Protein AF-X1Q8B1-F1 (afdb_monomer)

Sequence (68 aa):
DNWFLNFSIVFGWIMLTIALYVPFFQKILRTVPLNTNDWLVLIALGITSLVLIELGKSFFIHPKLKKS

Nearest PDB structures (foldseek):
  2xzb-assembly1_A  TM=7.314E-01  e=1.464E+00  Sus scrofa
  8d3v-assembly1_A  TM=7.373E-01  e=3.475E+00  Homo sapiens

InterPro domains:
  IPR006068 Cation-transporting P-type ATPase, C-terminal [PF00689] (2-58)
  IPR023298 P-type ATPase, transmembrane domain superfamily [SSF81665] (2-61)

Secondary structure (DSSP, 8-state):
--HHHHHHHHHHHHHHHHHHH-HHHHHHHT--PPPHHHHHHHHHHHHHHHHHHHHHHHHH--------

Solvent-accessible surface area (backbone atoms only — not comparable to full-atom values): 4047 Å² total; per-residue (Å²): 133,66,63,68,61,55,50,53,52,54,51,50,52,54,52,52,52,45,42,40,70,36,68,72,41,15,67,75,71,70,50,69,71,76,52,74,68,56,51,50,53,51,50,53,50,52,50,49,51,51,50,51,51,53,50,47,44,64,74,69,50,71,81,76,70,82,81,127

Radius of gyration: 17.79 Å; Cα contacts (8 Å, |Δi|>4): 20; chains: 1; bounding box: 29×28×53 Å

Structure (mmCIF, N/CA/C/O backbone):
data_AF-X1Q8B1-F1
#
_entry.id   AF-X1Q8B1-F1
#
loop_
_atom_site.group_PDB
_atom_site.id
_atom_site.type_symbol
_atom_site.label_atom_id
_atom_site.label_alt_id
_atom_site.label_comp_id
_atom_site.label_asym_id
_atom_site.label_entity_id
_atom_site.label_seq_id
_atom_site.pdbx_PDB_ins_code
_atom_site.Cartn_x
_atom_site.Cartn_y
_atom_site.Cartn_z
_atom_site.occupancy
_atom_site.B_iso_or_equiv
_atom_site.auth_seq_id
_atom_site.auth_comp_id
_atom_site.auth_asym_id
_atom_site.auth_atom_id
_atom_site.pdbx_PDB_model_num
ATOM 1 N N . ASP A 1 1 ? -1.430 -15.573 -18.116 1.00 57.28 1 ASP A N 1
ATOM 2 C CA . ASP A 1 1 ? -1.683 -14.876 -16.839 1.00 57.28 1 ASP A CA 1
ATOM 3 C C . ASP A 1 1 ? -0.848 -15.441 -15.714 1.00 57.28 1 ASP A C 1
ATOM 5 O O . ASP A 1 1 ? -0.761 -16.655 -15.567 1.00 57.28 1 ASP A O 1
ATOM 9 N N . ASN A 1 2 ? -0.192 -14.571 -14.945 1.00 85.56 2 ASN A N 1
ATOM 10 C CA . ASN A 1 2 ? 0.641 -14.989 -13.822 1.00 85.56 2 ASN A CA 1
ATOM 11 C C . ASN A 1 2 ? -0.223 -15.080 -12.555 1.00 85.56 2 ASN A C 1
ATOM 13 O O . ASN A 1 2 ? -0.293 -14.143 -11.761 1.00 85.56 2 ASN A O 1
ATOM 17 N N . TRP A 1 3 ? -0.934 -16.203 -12.414 1.00 90.12 3 TRP A N 1
ATOM 18 C CA . TRP A 1 3 ? -1.900 -16.444 -11.333 1.00 90.12 3 TRP A CA 1
ATOM 19 C C . TRP A 1 3 ? -1.314 -16.189 -9.940 1.00 90.12 3 TRP A C 1
ATOM 21 O O . TRP A 1 3 ? -1.969 -15.590 -9.089 1.00 90.12 3 TRP A O 1
ATOM 31 N N . PHE A 1 4 ? -0.056 -16.585 -9.731 1.00 94.19 4 PHE A N 1
ATOM 32 C CA . PHE A 1 4 ? 0.636 -16.396 -8.461 1.00 94.19 4 PHE A CA 1
ATOM 33 C C . PHE A 1 4 ? 0.792 -14.913 -8.110 1.00 94.19 4 PHE A C 1
ATOM 35 O O . PHE A 1 4 ? 0.468 -14.512 -6.996 1.00 94.19 4 PHE A O 1
ATOM 42 N N . LEU A 1 5 ? 1.205 -14.086 -9.078 1.00 92.75 5 LEU A N 1
ATOM 43 C CA . LEU A 1 5 ? 1.373 -12.647 -8.871 1.00 92.75 5 LEU A CA 1
ATOM 44 C C . LEU A 1 5 ? 0.043 -11.976 -8.510 1.00 92.75 5 LEU A C 1
ATOM 46 O O . LEU A 1 5 ? -0.024 -11.209 -7.551 1.00 92.75 5 LEU A O 1
ATOM 50 N N . ASN A 1 6 ? -1.024 -12.304 -9.240 1.00 94.50 6 ASN A N 1
ATOM 51 C CA . ASN A 1 6 ? -2.350 -11.747 -8.979 1.00 94.50 6 ASN A CA 1
ATOM 52 C C . ASN A 1 6 ? -2.856 -12.146 -7.586 1.00 94.50 6 ASN A C 1
ATOM 54 O O . ASN A 1 6 ? -3.363 -11.300 -6.850 1.00 94.50 6 ASN A O 1
ATOM 58 N N . PHE A 1 7 ? -2.664 -13.410 -7.196 1.00 95.69 7 PHE A N 1
ATOM 59 C CA . PHE A 1 7 ? -3.027 -13.887 -5.864 1.00 95.69 7 PHE A CA 1
ATOM 60 C C . PHE A 1 7 ? -2.245 -13.163 -4.763 1.00 95.69 7 PHE A C 1
ATOM 62 O O . PHE A 1 7 ? -2.846 -12.706 -3.793 1.00 95.69 7 PHE A O 1
ATOM 69 N N . SER A 1 8 ? -0.927 -13.000 -4.920 1.00 95.81 8 SER A N 1
ATOM 70 C CA . SER A 1 8 ? -0.098 -12.282 -3.946 1.00 95.81 8 SER A CA 1
ATOM 71 C C . SER A 1 8 ? -0.542 -10.831 -3.765 1.00 95.81 8 SER A C 1
ATOM 73 O O . SER A 1 8 ? -0.574 -10.347 -2.634 1.00 95.81 8 SER A O 1
ATOM 75 N N . ILE A 1 9 ? -0.926 -10.150 -4.849 1.00 94.81 9 ILE A N 1
ATOM 76 C CA . ILE A 1 9 ?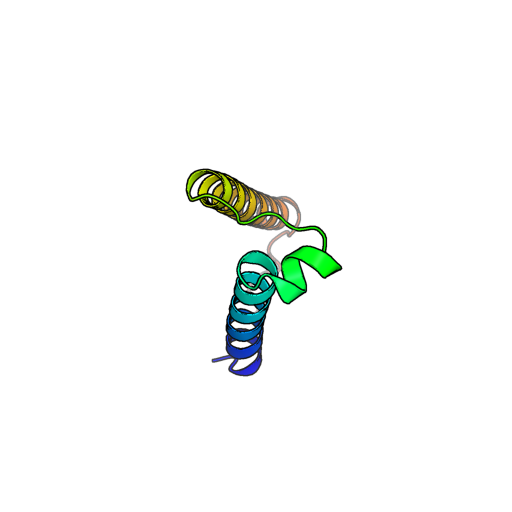 -1.439 -8.776 -4.787 1.00 94.81 9 ILE A CA 1
ATOM 77 C C . ILE A 1 9 ? -2.740 -8.733 -3.981 1.00 94.81 9 ILE A C 1
ATOM 79 O O . ILE A 1 9 ? -2.840 -7.965 -3.026 1.00 94.81 9 ILE A O 1
ATOM 83 N N . VAL A 1 10 ? -3.718 -9.576 -4.322 1.00 96.25 10 VAL A N 1
ATOM 84 C CA . VAL A 1 10 ? -5.014 -9.618 -3.622 1.00 96.25 10 VAL A CA 1
ATOM 85 C C . VAL A 1 10 ? -4.830 -9.966 -2.144 1.00 96.25 10 VAL A C 1
ATOM 87 O O . VAL A 1 10 ? -5.401 -9.306 -1.277 1.00 96.25 10 VAL A O 1
ATOM 90 N N . PHE A 1 11 ? -3.991 -10.956 -1.841 1.00 96.94 11 PHE A N 1
ATOM 91 C CA . PHE A 1 11 ? -3.683 -11.344 -0.468 1.00 96.94 11 PHE A CA 1
ATOM 92 C C . PHE A 1 11 ? -3.038 -10.199 0.325 1.00 96.94 11 PHE A C 1
ATOM 94 O O . PHE A 1 11 ? -3.449 -9.926 1.454 1.00 96.94 11 PHE A O 1
ATOM 101 N N . GLY A 1 12 ? -2.075 -9.491 -0.274 1.00 96.12 12 GLY A N 1
ATOM 102 C CA . GLY A 1 12 ? -1.440 -8.324 0.336 1.00 96.12 12 GLY A CA 1
ATOM 103 C C . GLY A 1 12 ? -2.443 -7.219 0.667 1.00 96.12 12 GLY A C 1
ATOM 104 O O . GLY A 1 12 ? -2.431 -6.701 1.783 1.00 96.12 12 GLY A O 1
ATOM 105 N N . TRP A 1 13 ? -3.360 -6.913 -0.256 1.00 94.69 13 TRP A N 1
ATOM 106 C CA . TRP A 1 13 ? -4.431 -5.940 -0.022 1.00 94.69 13 TRP A CA 1
ATOM 107 C C . TRP A 1 13 ? -5.336 -6.343 1.145 1.00 94.69 13 TRP A C 1
ATOM 109 O O . TRP A 1 13 ? -5.573 -5.525 2.032 1.00 94.69 13 TRP A O 1
ATOM 119 N N . ILE A 1 14 ? -5.777 -7.604 1.201 1.00 96.69 14 ILE A N 1
ATOM 120 C CA . ILE A 1 14 ? -6.620 -8.110 2.299 1.00 96.69 14 ILE A CA 1
ATOM 121 C C . ILE A 1 14 ? -5.895 -7.984 3.643 1.00 96.69 14 ILE A C 1
ATOM 123 O O . ILE A 1 14 ? -6.468 -7.476 4.608 1.00 96.69 14 ILE A O 1
ATOM 127 N N . MET A 1 15 ? -4.634 -8.417 3.715 1.00 95.12 15 MET A N 1
ATOM 128 C CA . MET A 1 15 ? -3.835 -8.320 4.941 1.00 95.12 15 MET A CA 1
ATOM 129 C C . MET A 1 15 ? -3.649 -6.871 5.391 1.00 95.12 15 MET A C 1
ATOM 131 O O . MET A 1 15 ? -3.767 -6.581 6.582 1.00 95.12 15 MET A O 1
ATOM 135 N N . LEU A 1 16 ? -3.417 -5.952 4.453 1.00 92.88 16 LEU A N 1
ATOM 136 C CA . LEU A 1 16 ? -3.253 -4.531 4.746 1.00 92.88 16 LEU A CA 1
ATOM 137 C C . LEU A 1 16 ? -4.551 -3.912 5.286 1.00 92.88 16 LEU A C 1
ATOM 139 O O . LEU A 1 16 ? -4.519 -3.199 6.289 1.00 92.88 16 LEU A O 1
ATOM 143 N N . THR A 1 17 ? -5.704 -4.238 4.698 1.00 92.12 17 THR A N 1
ATOM 144 C CA . THR A 1 17 ? -7.012 -3.796 5.209 1.00 92.12 17 THR A CA 1
ATOM 145 C C . THR A 1 17 ? -7.290 -4.368 6.602 1.00 92.12 17 THR A C 1
ATOM 147 O O . THR A 1 17 ? -7.725 -3.635 7.489 1.00 92.12 17 THR A O 1
ATOM 150 N N . ILE A 1 18 ? -6.989 -5.648 6.841 1.00 93.88 18 ILE A N 1
ATOM 151 C CA . ILE A 1 18 ? -7.149 -6.270 8.164 1.00 93.88 18 ILE A CA 1
ATOM 152 C C . ILE A 1 18 ? -6.272 -5.564 9.203 1.00 93.88 18 ILE A C 1
ATOM 154 O O . ILE A 1 18 ? -6.763 -5.202 10.271 1.00 93.88 18 ILE A O 1
ATOM 158 N N . ALA A 1 19 ? -5.003 -5.310 8.884 1.00 92.31 19 ALA A N 1
ATOM 159 C CA . ALA A 1 19 ? -4.073 -4.637 9.784 1.00 92.31 19 ALA A CA 1
ATOM 160 C C . ALA A 1 19 ? -4.518 -3.210 10.157 1.00 92.31 19 ALA A C 1
ATOM 162 O O . ALA A 1 19 ? -4.248 -2.755 11.271 1.00 92.31 19 ALA A O 1
ATOM 163 N N . LEU A 1 20 ? -5.198 -2.508 9.243 1.00 92.44 20 LEU A N 1
ATOM 164 C CA . LEU A 1 20 ? -5.640 -1.127 9.443 1.00 92.44 20 LEU A CA 1
ATOM 165 C C . LEU A 1 20 ? -7.021 -0.982 10.076 1.00 92.44 20 LEU A C 1
ATOM 167 O O . LEU A 1 20 ? -7.256 0.049 10.696 1.00 92.44 20 LEU A O 1
ATOM 171 N N . TYR A 1 21 ? -7.928 -1.952 9.935 1.00 90.50 21 TYR A N 1
ATOM 172 C CA . TYR A 1 21 ? -9.319 -1.810 10.399 1.00 90.50 21 TYR A CA 1
ATOM 173 C C . TYR A 1 21 ? -9.723 -2.783 11.508 1.00 90.50 21 TYR A C 1
ATOM 175 O O . TYR A 1 21 ? -10.719 -2.543 12.189 1.00 90.50 21 TYR A O 1
ATOM 183 N N . VAL A 1 22 ? -8.964 -3.856 11.743 1.00 93.38 22 VAL A N 1
ATOM 184 C CA . VAL A 1 22 ? -9.252 -4.780 12.844 1.00 93.38 22 VAL A CA 1
ATOM 185 C C . VAL A 1 22 ? -8.562 -4.287 14.124 1.00 93.38 22 VAL A C 1
ATOM 187 O O . VAL A 1 22 ? -7.330 -4.220 14.176 1.00 93.38 22 VAL A O 1
ATOM 190 N N . PRO A 1 23 ? -9.315 -4.007 15.205 1.00 88.50 23 PRO A N 1
ATOM 191 C CA . PRO A 1 23 ? -8.778 -3.369 16.410 1.00 88.50 23 PRO A CA 1
ATOM 192 C C . PRO A 1 23 ? -7.732 -4.216 17.151 1.00 88.50 23 PRO A C 1
ATOM 194 O O . PRO A 1 23 ? -6.883 -3.670 17.855 1.00 88.50 23 PRO A O 1
ATOM 197 N N . PHE A 1 24 ? -7.756 -5.545 16.992 1.00 92.50 24 PHE A N 1
ATOM 198 C CA . PHE A 1 24 ? -6.712 -6.433 17.515 1.00 92.50 24 PHE A CA 1
ATOM 199 C C . PHE A 1 24 ? -5.339 -6.101 16.911 1.00 92.50 24 PHE A C 1
ATOM 201 O O . PHE A 1 24 ? -4.370 -5.898 17.643 1.00 92.50 24 PHE A O 1
ATOM 208 N N . PHE A 1 25 ? -5.272 -5.973 15.583 1.00 91.00 25 PHE A N 1
ATOM 209 C CA . PHE A 1 25 ? -4.032 -5.668 14.877 1.00 91.00 25 PHE A CA 1
ATOM 210 C C . PHE A 1 25 ? -3.613 -4.212 15.056 1.00 91.00 25 PHE A C 1
ATOM 212 O O . PHE A 1 25 ? -2.428 -3.964 15.251 1.00 91.00 25 PHE A O 1
ATOM 219 N N . GLN A 1 26 ? -4.558 -3.270 15.115 1.00 90.69 26 GLN A N 1
ATOM 220 C CA . GLN A 1 26 ? -4.253 -1.868 15.422 1.00 90.69 26 GLN A CA 1
ATOM 221 C C . GLN A 1 26 ? -3.523 -1.702 16.760 1.00 90.69 26 GLN A C 1
ATOM 223 O O . GLN A 1 26 ? -2.568 -0.937 16.848 1.00 90.69 26 GLN A O 1
ATOM 228 N N . LYS A 1 27 ? -3.914 -2.442 17.806 1.00 89.94 27 LYS A N 1
ATOM 229 C CA . LYS A 1 27 ? -3.249 -2.376 19.121 1.00 89.94 27 LYS A CA 1
ATOM 230 C C . LYS A 1 27 ? -1.841 -2.967 19.104 1.00 89.94 27 LYS A C 1
ATOM 232 O O . LYS A 1 27 ? -0.947 -2.423 19.747 1.00 89.94 27 LYS A O 1
ATOM 237 N N . ILE A 1 28 ? -1.651 -4.070 18.382 1.00 94.81 28 ILE A N 1
ATOM 238 C CA . ILE A 1 28 ? -0.357 -4.757 18.286 1.00 94.81 28 ILE A CA 1
ATOM 239 C C . ILE A 1 28 ? 0.617 -3.956 17.417 1.00 94.81 28 ILE A C 1
ATOM 241 O O . ILE A 1 28 ? 1.752 -3.719 17.821 1.00 94.81 28 ILE A O 1
ATOM 245 N N . LEU A 1 29 ? 0.161 -3.516 16.243 1.00 91.69 29 LEU A N 1
ATOM 246 C CA . LEU A 1 29 ? 0.957 -2.792 15.248 1.00 91.69 29 LEU A CA 1
ATOM 247 C C . LEU A 1 29 ? 1.022 -1.285 15.519 1.00 91.69 29 LEU A C 1
ATOM 249 O O . LEU A 1 29 ? 1.800 -0.585 14.877 1.00 91.69 29 LEU A O 1
ATOM 253 N N . ARG A 1 30 ? 0.220 -0.790 16.471 1.00 91.56 30 ARG A N 1
ATOM 254 C CA . ARG A 1 30 ? 0.073 0.633 16.817 1.00 91.56 30 ARG A CA 1
ATOM 255 C C . ARG A 1 30 ? -0.287 1.492 15.604 1.00 91.56 30 ARG A C 1
ATOM 257 O O . ARG A 1 30 ? 0.254 2.579 15.416 1.00 91.56 30 ARG A O 1
ATOM 264 N N . THR A 1 31 ? -1.201 0.990 14.780 1.00 92.31 31 THR A N 1
ATOM 265 C CA . THR A 1 31 ? -1.724 1.695 13.607 1.00 92.31 31 THR A CA 1
ATOM 266 C C . THR A 1 31 ? -3.027 2.412 13.947 1.00 92.31 31 THR A C 1
ATOM 268 O O . THR A 1 31 ? -3.767 2.014 14.848 1.00 92.31 31 THR A O 1
ATOM 271 N N . VAL A 1 32 ? -3.308 3.486 13.213 1.00 86.38 32 VAL A N 1
ATOM 272 C CA . VAL A 1 32 ? -4.588 4.200 13.259 1.00 86.38 32 VAL A CA 1
ATOM 273 C C . VAL A 1 32 ? -5.369 3.916 11.975 1.00 86.38 32 VAL A C 1
ATOM 275 O O . VAL A 1 32 ? -4.745 3.693 10.932 1.00 86.38 32 VAL A O 1
ATOM 278 N N . PRO A 1 33 ? -6.713 3.896 12.017 1.00 88.06 33 PRO A N 1
ATOM 279 C CA . PRO A 1 33 ? -7.506 3.750 10.805 1.00 88.06 33 PRO A CA 1
ATOM 280 C C . PRO A 1 33 ? -7.263 4.955 9.894 1.00 88.06 33 PRO A C 1
ATOM 282 O O . PRO A 1 33 ? -7.386 6.101 10.324 1.00 88.06 33 PRO A O 1
ATOM 285 N N . LEU A 1 34 ? -6.910 4.685 8.637 1.00 88.88 34 LEU A N 1
ATOM 286 C CA . LEU A 1 34 ? -6.721 5.735 7.642 1.00 88.88 34 LEU A CA 1
ATOM 287 C C . LEU A 1 34 ? -8.070 6.267 7.163 1.00 88.88 34 LEU A C 1
ATOM 289 O O . LEU A 1 34 ? -8.963 5.491 6.794 1.00 88.88 34 LEU A O 1
ATOM 293 N N . ASN A 1 35 ? -8.175 7.592 7.106 1.00 91.25 35 ASN A N 1
ATOM 294 C CA . ASN A 1 35 ? -9.300 8.273 6.483 1.00 91.25 35 ASN A CA 1
ATOM 295 C C . ASN A 1 35 ? -9.135 8.302 4.958 1.00 91.25 35 ASN A C 1
ATOM 297 O O . ASN A 1 35 ? -8.051 8.089 4.416 1.00 91.25 35 ASN A O 1
ATOM 301 N N . THR A 1 36 ? -10.213 8.619 4.240 1.00 89.75 36 THR A N 1
ATOM 302 C CA . THR A 1 36 ? -10.222 8.665 2.767 1.00 89.75 36 THR A CA 1
ATOM 303 C C . THR A 1 36 ? -9.163 9.610 2.187 1.00 89.75 36 THR A C 1
ATOM 305 O O . THR A 1 36 ? -8.568 9.311 1.155 1.00 89.75 36 THR A O 1
ATOM 308 N N . ASN A 1 37 ? -8.875 10.725 2.866 1.00 93.94 37 ASN A N 1
ATOM 309 C CA . ASN A 1 37 ? -7.829 11.658 2.441 1.00 93.94 37 ASN A CA 1
ATOM 310 C C . ASN A 1 37 ? -6.426 11.042 2.545 1.00 93.94 37 ASN A C 1
ATOM 312 O O . ASN A 1 37 ? -5.615 11.220 1.641 1.00 93.94 37 ASN A O 1
ATOM 316 N N . ASP A 1 38 ? -6.154 10.271 3.599 1.00 91.88 38 ASP A N 1
ATOM 317 C CA . ASP A 1 38 ? -4.859 9.609 3.787 1.00 91.88 38 ASP A CA 1
ATOM 318 C C . ASP A 1 38 ? -4.636 8.543 2.706 1.00 91.88 38 ASP A C 1
ATOM 320 O O . ASP A 1 38 ? -3.545 8.417 2.150 1.00 91.88 38 ASP A O 1
ATOM 324 N N . TRP A 1 39 ? -5.702 7.832 2.329 1.00 92.56 39 TRP A N 1
ATOM 325 C CA . TRP A 1 39 ? -5.686 6.902 1.200 1.00 92.56 39 TRP A CA 1
ATOM 326 C C . TRP A 1 39 ? -5.361 7.587 -0.130 1.00 92.56 39 TRP A C 1
ATOM 328 O O . TRP A 1 39 ? -4.576 7.048 -0.911 1.00 92.56 39 TRP A O 1
ATOM 338 N N . LEU A 1 40 ? -5.909 8.779 -0.387 1.00 95.12 40 LEU A N 1
ATOM 339 C CA . LEU A 1 40 ? -5.579 9.553 -1.589 1.00 95.12 40 LEU A CA 1
ATOM 340 C C . LEU A 1 40 ? -4.096 9.933 -1.628 1.00 95.12 40 LEU A C 1
ATOM 342 O O . LEU A 1 40 ? -3.466 9.809 -2.678 1.00 95.12 40 LEU A O 1
ATOM 346 N N . VAL A 1 41 ? -3.523 10.337 -0.491 1.00 95.94 41 VAL A N 1
ATOM 347 C CA . VAL A 1 41 ? -2.089 10.647 -0.387 1.00 95.94 41 VAL A CA 1
ATOM 348 C C . VAL A 1 41 ? -1.240 9.408 -0.685 1.00 95.94 41 VAL A C 1
ATOM 350 O O . VAL A 1 41 ? -0.292 9.494 -1.466 1.00 95.94 41 VAL A O 1
ATOM 353 N N . LEU A 1 42 ? -1.595 8.243 -0.132 1.00 93.69 42 LEU A N 1
ATOM 354 C CA . LEU A 1 42 ? -0.881 6.989 -0.400 1.00 93.69 42 LEU A CA 1
ATOM 355 C C . LEU A 1 42 ? -0.949 6.577 -1.874 1.00 93.69 42 LEU A C 1
ATOM 357 O O . LEU A 1 42 ? 0.063 6.168 -2.444 1.00 93.69 42 LEU A O 1
ATOM 361 N N . ILE A 1 43 ?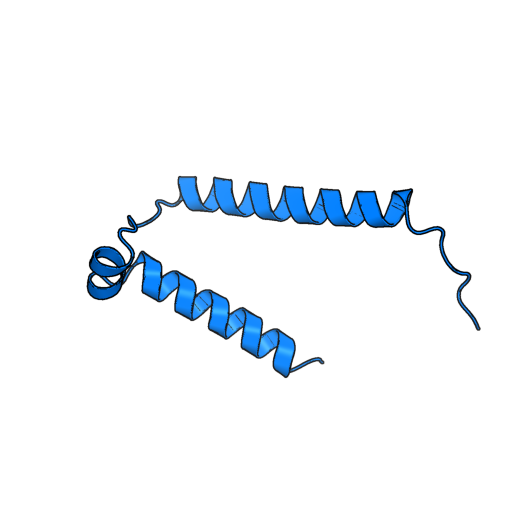 -2.118 6.704 -2.504 1.00 94.75 43 ILE A N 1
ATOM 362 C CA . ILE A 1 43 ? -2.294 6.391 -3.928 1.00 94.75 43 ILE A CA 1
ATOM 363 C C . ILE A 1 43 ? -1.462 7.347 -4.785 1.00 94.75 43 ILE A C 1
ATOM 365 O O . ILE A 1 43 ? -0.746 6.896 -5.679 1.00 94.75 43 ILE A O 1
ATOM 369 N N . ALA A 1 44 ? -1.501 8.651 -4.498 1.00 96.88 44 ALA A N 1
ATOM 370 C CA . ALA A 1 44 ? -0.701 9.644 -5.210 1.00 96.88 44 ALA A CA 1
ATOM 371 C C . ALA A 1 44 ? 0.803 9.354 -5.088 1.00 96.88 44 ALA A C 1
ATOM 373 O O . ALA A 1 44 ? 1.535 9.429 -6.080 1.00 96.88 44 ALA A O 1
ATOM 374 N N . LEU A 1 45 ? 1.260 8.955 -3.898 1.00 96.81 45 LEU A N 1
ATOM 375 C CA . LEU A 1 45 ? 2.644 8.555 -3.665 1.00 96.81 45 LEU A CA 1
ATOM 376 C C . LEU A 1 45 ? 3.003 7.290 -4.454 1.00 96.81 45 LEU A C 1
ATOM 378 O O . LEU A 1 45 ? 4.030 7.275 -5.129 1.00 96.81 45 LEU A O 1
ATOM 382 N N . GLY A 1 46 ? 2.139 6.272 -4.449 1.00 95.62 46 GLY A N 1
ATOM 383 C CA . GLY A 1 46 ? 2.337 5.039 -5.215 1.00 95.62 46 GLY A CA 1
ATOM 384 C C . GLY A 1 46 ? 2.412 5.275 -6.726 1.00 95.62 46 GLY A C 1
ATOM 385 O O . GLY A 1 46 ? 3.313 4.754 -7.386 1.00 95.62 46 GLY A O 1
ATOM 386 N N . ILE A 1 47 ? 1.525 6.114 -7.272 1.00 97.00 47 ILE A N 1
ATOM 387 C CA . ILE A 1 47 ? 1.562 6.530 -8.683 1.00 97.00 47 ILE A CA 1
ATOM 388 C C . ILE A 1 47 ? 2.861 7.278 -8.976 1.00 97.00 47 ILE A C 1
ATO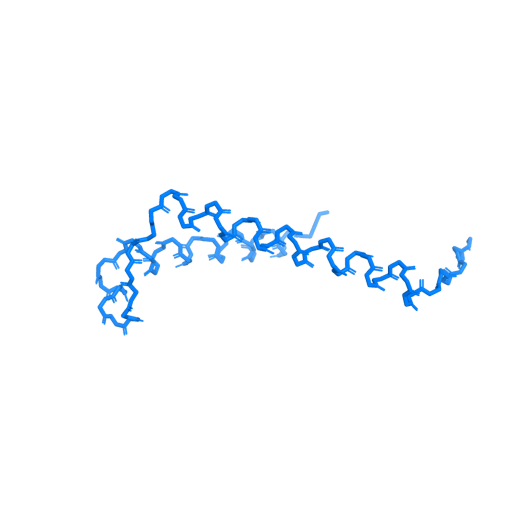M 390 O O . ILE A 1 47 ? 3.537 6.966 -9.953 1.00 97.00 47 ILE A O 1
ATOM 394 N N . THR A 1 48 ? 3.246 8.221 -8.115 1.00 97.44 48 THR A N 1
ATOM 395 C CA . THR A 1 48 ? 4.500 8.969 -8.273 1.00 97.44 48 THR A CA 1
ATOM 396 C C . THR A 1 48 ? 5.702 8.026 -8.290 1.00 97.44 48 THR A C 1
ATOM 398 O O . THR A 1 48 ? 6.553 8.138 -9.168 1.00 97.44 48 THR A O 1
ATOM 401 N N . SER A 1 49 ? 5.762 7.050 -7.379 1.00 96.00 49 SER A N 1
ATOM 402 C CA . SER A 1 49 ? 6.816 6.031 -7.369 1.00 96.00 49 SER A CA 1
ATOM 403 C C . SER A 1 49 ? 6.839 5.205 -8.656 1.00 96.00 49 SER A C 1
ATOM 405 O O . SER A 1 49 ? 7.914 4.996 -9.215 1.00 96.00 49 SER A O 1
ATOM 407 N N . LEU A 1 50 ? 5.679 4.773 -9.162 1.00 95.75 50 LEU A N 1
ATOM 408 C CA . LEU A 1 50 ? 5.585 4.027 -10.420 1.00 95.75 50 LEU A CA 1
ATOM 409 C C . LEU A 1 50 ? 6.100 4.864 -11.596 1.00 95.75 50 LEU A C 1
ATOM 411 O O . LEU A 1 50 ? 6.937 4.385 -12.359 1.00 95.75 50 LEU A O 1
ATOM 415 N N . VAL A 1 51 ? 5.669 6.123 -11.697 1.00 96.62 51 VAL A N 1
ATOM 416 C CA . VAL A 1 51 ? 6.119 7.060 -12.735 1.00 96.62 51 VAL A CA 1
ATOM 417 C C . VAL A 1 51 ? 7.630 7.268 -12.660 1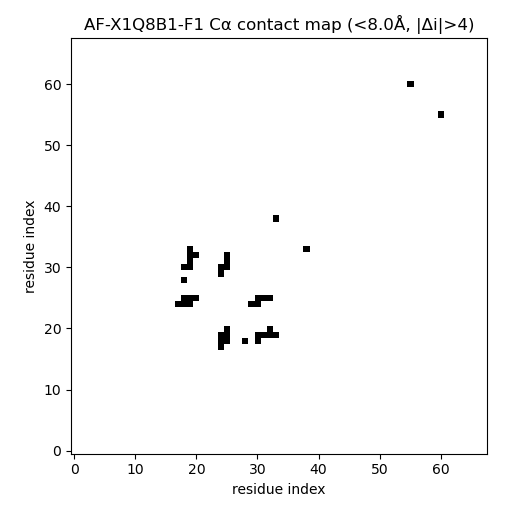.00 96.62 51 VAL A C 1
ATOM 419 O O . VAL A 1 51 ? 8.304 7.176 -13.681 1.00 96.62 51 VAL A O 1
ATOM 422 N N . LEU A 1 52 ? 8.193 7.486 -11.4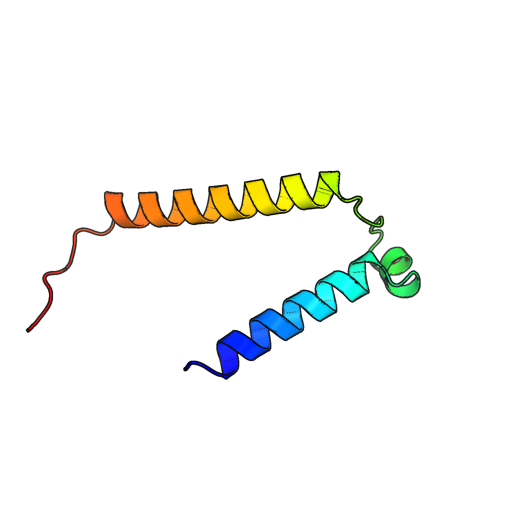69 1.00 95.88 52 LEU A N 1
ATOM 423 C CA . LEU A 1 52 ? 9.640 7.641 -11.295 1.00 95.88 52 LEU A CA 1
ATOM 424 C C . LEU A 1 52 ? 10.413 6.382 -11.708 1.00 95.88 52 LEU A C 1
ATOM 426 O O . LEU A 1 52 ? 11.457 6.496 -12.348 1.00 95.88 52 LEU A O 1
ATOM 430 N N . ILE A 1 53 ? 9.901 5.189 -11.395 1.00 94.00 53 ILE A N 1
ATOM 431 C CA . ILE A 1 53 ? 10.493 3.918 -11.837 1.00 94.00 53 ILE A CA 1
ATOM 432 C C . ILE A 1 53 ? 10.423 3.794 -13.364 1.00 94.00 53 ILE A C 1
ATOM 434 O O . ILE A 1 53 ? 11.400 3.388 -13.991 1.00 94.00 53 ILE A O 1
ATOM 438 N N . GLU A 1 54 ? 9.294 4.140 -13.983 1.00 92.75 54 GLU A N 1
ATOM 439 C CA . GLU A 1 54 ? 9.111 4.122 -15.440 1.00 92.75 54 GLU A CA 1
ATOM 440 C C . GLU A 1 54 ? 10.075 5.078 -16.146 1.00 92.75 54 GLU A C 1
ATOM 442 O O . GLU A 1 54 ? 10.781 4.679 -17.073 1.00 92.75 54 GLU A O 1
ATOM 447 N N . LEU A 1 55 ? 10.162 6.315 -15.656 1.00 93.25 55 LEU A N 1
ATOM 448 C CA . LEU A 1 55 ? 11.087 7.326 -16.152 1.00 93.25 55 LEU A CA 1
ATOM 449 C C . LEU A 1 55 ? 12.532 6.868 -15.969 1.00 93.25 55 LEU A C 1
ATOM 451 O O . LEU A 1 55 ? 13.306 6.898 -16.920 1.00 93.25 55 LEU A O 1
ATOM 455 N N . GLY A 1 56 ? 12.889 6.368 -14.785 1.00 92.50 56 GLY A N 1
ATOM 456 C CA . GLY A 1 56 ? 14.214 5.820 -14.508 1.00 92.50 56 GLY A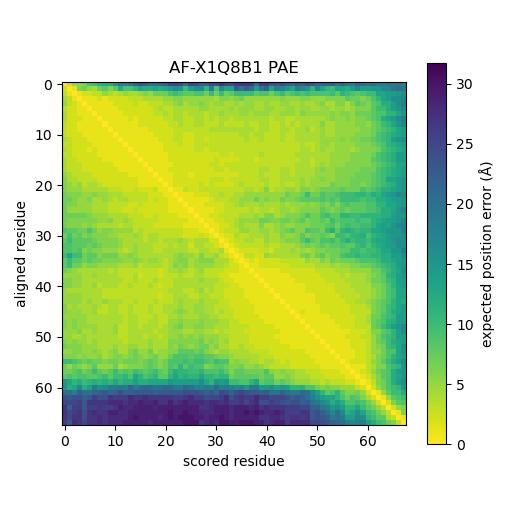 CA 1
ATOM 457 C C . GLY A 1 56 ? 14.585 4.692 -15.472 1.00 92.50 56 GLY A 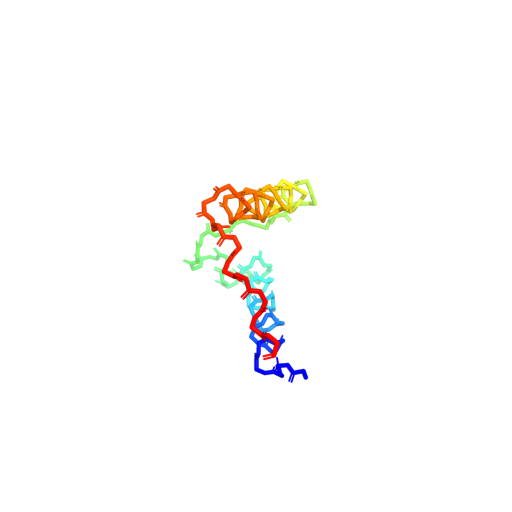C 1
ATOM 458 O O . GLY A 1 56 ? 15.664 4.718 -16.058 1.00 92.50 56 GLY A O 1
ATOM 459 N N . LYS A 1 57 ? 13.674 3.744 -15.725 1.00 88.94 57 LYS A N 1
ATOM 460 C CA . LYS A 1 57 ? 13.869 2.718 -16.761 1.00 88.94 57 LYS A CA 1
ATOM 461 C C . LYS A 1 57 ? 14.081 3.362 -18.131 1.00 88.94 57 LYS A C 1
ATOM 463 O O . LYS A 1 57 ? 15.025 2.991 -18.813 1.00 88.94 57 LYS A O 1
ATOM 468 N N . SER A 1 58 ? 13.261 4.337 -18.517 1.00 87.06 58 SER A N 1
ATOM 469 C CA . SER A 1 58 ? 13.382 5.010 -19.816 1.00 87.06 58 SER A CA 1
ATOM 470 C C . SER A 1 58 ? 14.699 5.778 -19.988 1.00 87.06 58 SER A C 1
ATOM 472 O O . SER A 1 58 ? 15.205 5.846 -21.104 1.00 87.06 58 SER A O 1
ATOM 474 N N . PHE A 1 59 ? 15.246 6.366 -18.922 1.00 87.50 59 PHE A N 1
ATOM 475 C CA . PHE A 1 59 ? 16.500 7.126 -18.972 1.00 87.50 59 PHE A CA 1
ATOM 476 C C . PHE A 1 59 ? 17.745 6.233 -18.874 1.00 87.50 59 PHE A C 1
ATOM 478 O O . PHE A 1 59 ? 18.730 6.482 -19.566 1.00 87.50 59 PHE A O 1
ATOM 485 N N . PHE A 1 60 ? 17.723 5.196 -18.030 1.00 83.88 60 PHE A N 1
ATOM 486 C CA . PHE A 1 60 ? 18.900 4.362 -17.753 1.00 83.88 60 PHE A CA 1
ATOM 487 C C . PHE A 1 60 ? 18.954 3.073 -18.576 1.00 83.88 60 PHE A C 1
ATOM 489 O O . PHE A 1 60 ? 20.041 2.617 -18.936 1.00 83.88 60 PHE A O 1
ATOM 496 N N . ILE A 1 61 ? 17.810 2.470 -18.901 1.00 82.38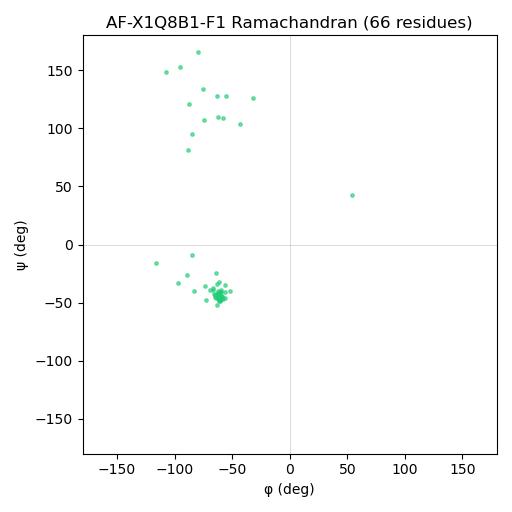 61 ILE A N 1
ATOM 497 C CA . ILE A 1 61 ? 17.766 1.269 -19.734 1.00 82.38 61 ILE A CA 1
ATOM 498 C C . ILE A 1 61 ? 17.788 1.726 -21.190 1.00 82.38 61 ILE A C 1
ATOM 500 O O . ILE A 1 61 ? 16.754 2.012 -21.787 1.00 82.38 61 ILE A O 1
ATOM 504 N N . HIS A 1 62 ? 18.984 1.761 -21.785 1.00 62.31 62 HIS A N 1
ATOM 505 C CA . HIS A 1 62 ? 19.087 1.790 -23.241 1.00 62.31 62 HIS A CA 1
ATOM 506 C C . HIS A 1 62 ? 18.322 0.579 -23.786 1.00 62.31 62 HIS A C 1
ATOM 508 O O . HIS A 1 62 ? 18.576 -0.540 -23.320 1.00 62.31 62 HIS A O 1
ATOM 514 N N . PRO A 1 63 ? 17.390 0.757 -24.739 1.00 61.44 63 PRO A N 1
ATOM 515 C CA . PRO A 1 63 ? 16.654 -0.360 -25.299 1.00 61.44 63 PRO A CA 1
ATOM 516 C C . PRO A 1 63 ? 17.666 -1.339 -25.893 1.00 61.44 63 PRO A C 1
ATOM 518 O O . PRO A 1 63 ? 18.292 -1.068 -26.917 1.00 61.44 63 PRO A O 1
ATOM 521 N N . LYS A 1 64 ? 17.848 -2.498 -25.249 1.00 58.34 64 LYS A N 1
ATOM 522 C CA . LYS A 1 64 ? 18.448 -3.639 -25.934 1.00 58.34 64 LYS A CA 1
ATOM 523 C C . LYS A 1 64 ? 17.480 -3.970 -27.058 1.00 58.34 64 LYS A C 1
ATOM 5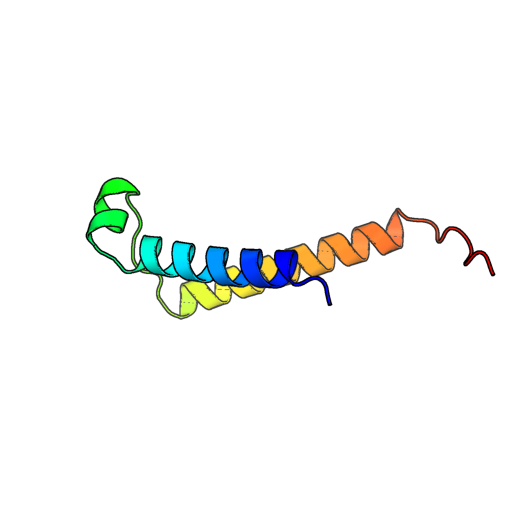25 O O . LYS A 1 64 ? 16.348 -4.368 -26.793 1.00 58.34 64 LYS A O 1
ATOM 530 N N . LEU A 1 65 ? 17.926 -3.695 -28.284 1.00 58.72 65 LEU A N 1
ATOM 531 C CA . LEU A 1 65 ? 17.242 -3.981 -29.538 1.00 58.72 65 LEU A CA 1
ATOM 532 C C . LEU A 1 65 ? 16.408 -5.256 -29.407 1.00 58.72 65 LEU A C 1
ATOM 534 O O . LEU A 1 65 ? 16.926 -6.307 -29.023 1.00 58.72 65 LEU A O 1
ATOM 538 N N . LYS A 1 66 ? 15.119 -5.130 -29.729 1.00 49.75 66 LYS A N 1
ATOM 539 C CA . LYS A 1 66 ? 14.184 -6.229 -29.963 1.00 49.75 66 LYS A CA 1
ATOM 540 C C . LYS A 1 66 ? 14.896 -7.292 -30.806 1.00 49.75 66 LYS A C 1
ATOM 542 O O . LYS A 1 66 ? 15.107 -7.086 -31.998 1.00 49.75 66 LYS A O 1
ATOM 547 N N . LYS A 1 67 ? 15.325 -8.391 -30.181 1.00 51.78 67 LYS A N 1
ATOM 548 C CA . LYS A 1 67 ? 15.871 -9.536 -30.908 1.00 51.78 67 LYS A CA 1
ATOM 549 C C . LYS A 1 67 ? 14.672 -10.229 -31.553 1.00 51.78 67 LYS A C 1
ATOM 551 O O . LYS A 1 67 ? 13.808 -10.732 -30.836 1.00 51.78 67 LYS A O 1
ATOM 556 N N . SER A 1 68 ? 14.584 -10.062 -32.876 1.00 52.50 68 SER A N 1
ATOM 557 C CA . SER A 1 68 ? 13.633 -10.725 -33.774 1.00 52.50 68 SER A CA 1
ATOM 558 C C . SER A 1 68 ? 13.700 -12.241 -33.654 1.00 52.50 68 SER A C 1
ATOM 560 O O . SER A 1 68 ? 14.775 -12.755 -33.269 1.00 52.50 68 SER A O 1
#

pLDDT: mean 88.45, std 12.18, range [49.75, 97.44]

Organism: NCBI:txid412755

Foldseek 3Di:
DPVVVVVVVVVVVVVVCCCQPPVVNCVVVVHHRDDPVNVVVVVVVVVVVVVVVVVCCVVPVDPPPDDD

Mean predicted aligned error: 7.07 Å